Protein AF-A0A1E8Q8T9-F1 (afdb_monomer)

Structure (mmCIF, N/CA/C/O backbone):
data_AF-A0A1E8Q8T9-F1
#
_entry.id   AF-A0A1E8Q8T9-F1
#
loop_
_atom_site.group_PDB
_atom_site.id
_atom_site.type_symbol
_atom_site.label_atom_id
_atom_site.label_alt_id
_atom_site.label_comp_id
_atom_site.label_asym_id
_atom_site.label_entity_id
_atom_site.label_seq_id
_atom_site.pdbx_PDB_ins_code
_atom_site.Cartn_x
_atom_site.Cartn_y
_atom_site.Cartn_z
_atom_site.occupancy
_atom_site.B_iso_or_equiv
_atom_site.auth_seq_id
_atom_site.auth_comp_id
_atom_site.auth_asym_id
_atom_site.auth_atom_id
_atom_site.pdbx_PDB_model_num
ATOM 1 N N . MET A 1 1 ? -16.567 0.091 -33.086 1.00 44.53 1 MET A N 1
ATOM 2 C CA . MET A 1 1 ? -15.838 0.682 -31.946 1.00 44.53 1 MET A CA 1
ATOM 3 C C . MET A 1 1 ? -16.347 0.022 -30.675 1.00 44.53 1 MET A C 1
ATOM 5 O O . MET A 1 1 ? -17.500 0.241 -30.330 1.00 44.53 1 MET A O 1
ATOM 9 N N . SER A 1 2 ? -15.552 -0.842 -30.042 1.00 48.91 2 SER A N 1
ATOM 10 C CA . SER A 1 2 ? -15.934 -1.481 -28.777 1.00 48.91 2 SER A CA 1
ATOM 11 C C . SER A 1 2 ? -15.893 -0.443 -27.662 1.00 48.91 2 SER A C 1
ATOM 13 O O . SER A 1 2 ? -14.847 0.153 -27.411 1.00 48.91 2 SER A O 1
ATOM 15 N N . ALA A 1 3 ? -17.041 -0.194 -27.036 1.00 52.22 3 ALA A N 1
ATOM 16 C CA . ALA A 1 3 ? -17.123 0.600 -25.825 1.00 52.22 3 ALA A CA 1
ATOM 17 C C . ALA A 1 3 ? -16.344 -0.136 -24.730 1.00 52.22 3 ALA A C 1
ATOM 19 O O . ALA A 1 3 ? -16.735 -1.226 -24.315 1.00 52.22 3 ALA A O 1
ATOM 20 N N . VAL A 1 4 ? -15.225 0.439 -24.291 1.00 53.44 4 VAL A N 1
ATOM 21 C CA . VAL A 1 4 ? -14.617 0.054 -23.020 1.00 53.44 4 VAL A CA 1
ATOM 22 C C . VAL A 1 4 ? -15.622 0.500 -21.970 1.00 53.44 4 VAL A C 1
ATOM 24 O O . VAL A 1 4 ? -15.728 1.688 -21.671 1.00 53.44 4 VAL A O 1
ATOM 27 N N . ALA A 1 5 ? -16.438 -0.437 -21.492 1.00 46.91 5 ALA A N 1
ATOM 28 C CA . ALA A 1 5 ? -17.171 -0.248 -20.261 1.00 46.91 5 ALA A CA 1
ATOM 29 C C . ALA A 1 5 ? -16.108 0.015 -19.191 1.00 46.91 5 ALA A C 1
ATOM 31 O O . ALA A 1 5 ? -15.447 -0.909 -18.725 1.00 46.91 5 ALA A O 1
ATOM 32 N N . LEU A 1 6 ? -15.883 1.289 -18.861 1.00 46.12 6 LEU A N 1
ATOM 33 C CA . LEU A 1 6 ? -15.348 1.642 -17.561 1.00 46.12 6 LEU A CA 1
ATOM 34 C C . LEU A 1 6 ? -16.371 1.076 -16.585 1.00 46.12 6 LEU A C 1
ATOM 36 O O . LEU A 1 6 ? -17.427 1.676 -16.383 1.00 46.12 6 LEU A O 1
ATOM 40 N N . ALA A 1 7 ? -16.110 -0.124 -16.068 1.00 44.31 7 ALA A N 1
ATOM 41 C CA . ALA A 1 7 ? -16.708 -0.528 -14.818 1.00 44.31 7 ALA A CA 1
ATOM 42 C C . ALA A 1 7 ? -16.414 0.640 -13.874 1.00 44.31 7 ALA A C 1
ATOM 44 O O . ALA A 1 7 ? -15.251 0.943 -13.599 1.00 44.31 7 ALA A O 1
ATOM 45 N N . ALA A 1 8 ? -17.454 1.392 -13.498 1.00 45.47 8 ALA A N 1
ATOM 46 C CA . ALA A 1 8 ? -17.361 2.212 -12.305 1.00 45.47 8 ALA A CA 1
ATOM 47 C C . ALA A 1 8 ? -16.795 1.274 -11.238 1.00 45.47 8 ALA A C 1
ATOM 49 O O . ALA A 1 8 ? -17.302 0.147 -11.188 1.00 45.47 8 ALA A O 1
ATOM 50 N N . PRO A 1 9 ? -15.767 1.675 -10.467 1.00 50.59 9 PRO A N 1
ATOM 51 C CA . PRO A 1 9 ? -15.363 0.869 -9.335 1.00 50.59 9 PRO A CA 1
ATOM 52 C C . PRO A 1 9 ? -16.651 0.636 -8.548 1.00 50.59 9 PRO A C 1
ATOM 54 O O . PRO A 1 9 ? -17.309 1.605 -8.144 1.00 50.59 9 PRO A O 1
ATOM 57 N N . ALA A 1 10 ? -17.142 -0.601 -8.560 1.00 50.22 10 ALA A N 1
ATOM 58 C CA . ALA A 1 10 ? -18.423 -0.955 -8.009 1.00 50.22 10 ALA A CA 1
ATOM 59 C C . ALA A 1 10 ? -18.417 -0.434 -6.579 1.00 50.22 1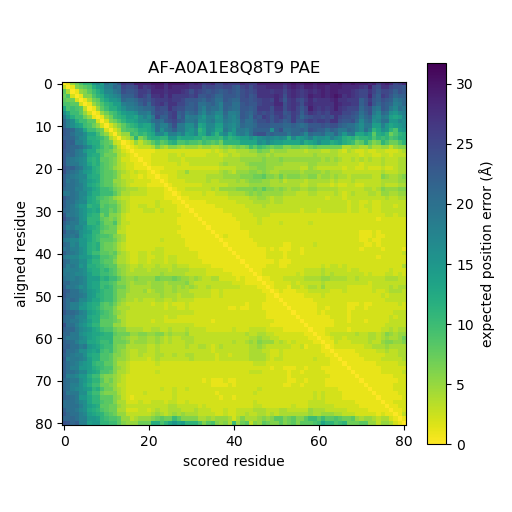0 ALA A C 1
ATOM 61 O O . ALA A 1 10 ? -17.464 -0.651 -5.839 1.00 50.22 10 ALA A O 1
ATOM 62 N N . ALA A 1 11 ? -19.465 0.284 -6.184 1.00 49.06 11 ALA A N 1
ATOM 63 C CA . ALA A 1 11 ? -19.580 0.823 -4.830 1.00 49.06 11 ALA A CA 1
ATOM 64 C C . ALA A 1 11 ? -19.273 -0.242 -3.745 1.00 49.06 11 ALA A C 1
ATOM 66 O O . ALA A 1 11 ? -18.665 0.078 -2.729 1.00 49.06 11 ALA A O 1
ATOM 67 N N . ALA A 1 12 ? -19.526 -1.521 -4.049 1.00 43.97 12 ALA A N 1
ATOM 68 C CA . ALA A 1 12 ? -19.183 -2.681 -3.228 1.00 43.97 12 ALA A CA 1
ATOM 69 C C . ALA A 1 12 ? -17.672 -2.902 -2.970 1.00 43.97 12 ALA A C 1
ATOM 71 O O . ALA A 1 12 ? -17.298 -3.410 -1.920 1.00 43.97 12 ALA A O 1
ATOM 72 N N . GLU A 1 13 ? -16.785 -2.510 -3.885 1.00 55.31 13 GLU 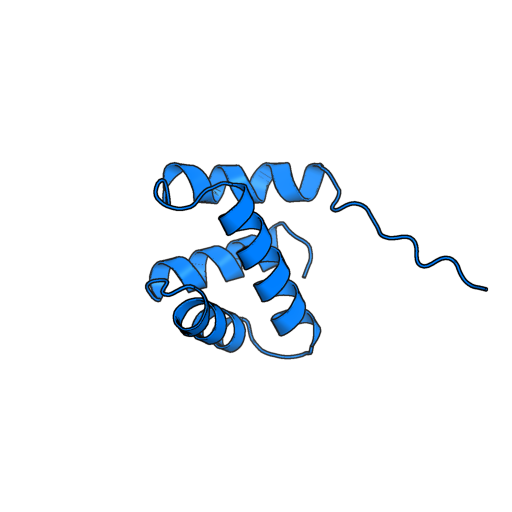A N 1
ATOM 73 C CA . GLU A 1 13 ? -15.319 -2.597 -3.733 1.00 55.31 13 GLU A CA 1
ATOM 74 C C . GLU A 1 13 ? -14.814 -1.597 -2.675 1.00 55.31 13 GLU A C 1
ATOM 76 O O . GLU A 1 13 ? -13.813 -1.800 -1.984 1.00 55.31 13 GLU A O 1
ATOM 81 N N . VAL A 1 14 ? -15.562 -0.501 -2.524 1.00 59.69 14 VAL A N 1
ATOM 82 C CA . VAL A 1 14 ? -15.300 0.589 -1.585 1.00 59.69 14 VAL A CA 1
ATOM 83 C C . VAL A 1 14 ? -15.788 0.263 -0.176 1.00 59.69 14 VAL A C 1
ATOM 85 O O . VAL A 1 14 ? -15.215 0.762 0.800 1.00 59.69 14 VAL A O 1
ATOM 88 N N . GLU A 1 15 ? -16.818 -0.580 -0.078 1.00 66.69 15 GLU A N 1
ATOM 89 C CA . GLU A 1 15 ? -17.543 -0.883 1.157 1.00 66.69 15 GLU A CA 1
ATOM 90 C C . GLU A 1 15 ? -16.684 -1.575 2.217 1.00 66.69 15 GLU A C 1
ATOM 92 O O . GLU A 1 15 ? -16.892 -1.306 3.395 1.00 66.69 15 GLU A O 1
ATOM 97 N N . ASP A 1 16 ? -15.661 -2.344 1.831 1.00 79.75 16 ASP A N 1
ATOM 98 C CA . ASP A 1 16 ? -14.728 -2.956 2.790 1.00 79.75 16 ASP A CA 1
ATOM 99 C C . ASP A 1 16 ? -13.311 -2.367 2.734 1.00 79.75 16 ASP A C 1
ATOM 101 O O . ASP A 1 16 ? -12.614 -2.332 3.750 1.0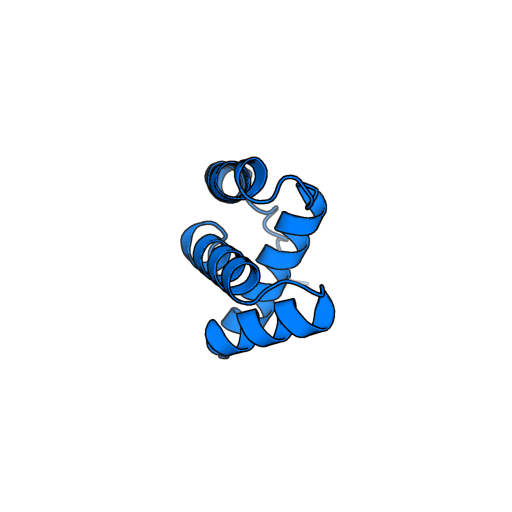0 79.75 16 ASP A O 1
ATOM 105 N N . TYR A 1 17 ? -12.861 -1.840 1.591 1.00 86.06 17 TYR A N 1
ATOM 106 C CA . TYR A 1 17 ? -11.498 -1.315 1.465 1.00 86.06 17 TYR A CA 1
ATOM 107 C C . TYR A 1 17 ? -11.248 -0.097 2.371 1.00 86.06 17 TYR A C 1
ATOM 109 O O . TYR A 1 17 ? -10.306 -0.064 3.169 1.00 86.06 17 TYR A O 1
ATOM 117 N N . LEU A 1 18 ? -12.107 0.920 2.276 1.00 87.12 18 LEU A N 1
ATOM 118 C CA . LEU A 1 18 ? -11.927 2.167 3.017 1.00 87.12 18 LEU A CA 1
ATOM 119 C C . LEU A 1 18 ? -12.182 2.033 4.523 1.00 87.12 18 LEU A C 1
ATOM 121 O O . LEU A 1 18 ? -11.396 2.604 5.288 1.00 87.12 18 LEU A O 1
ATOM 125 N N . PRO A 1 19 ? -13.224 1.316 4.986 1.00 87.38 19 PRO A N 1
ATOM 126 C CA . PRO A 1 19 ? -13.463 1.142 6.417 1.00 87.38 19 PRO A CA 1
ATOM 127 C C . PRO A 1 19 ? -12.357 0.372 7.141 1.00 87.38 19 PRO A C 1
ATOM 129 O O . PRO A 1 19 ? -12.126 0.627 8.320 1.00 87.38 19 PRO A O 1
ATOM 132 N N . ASN A 1 20 ? -11.620 -0.505 6.450 1.00 85.81 20 ASN A N 1
ATOM 133 C CA . ASN A 1 20 ? -10.483 -1.224 7.032 1.00 85.81 20 ASN A CA 1
ATOM 134 C C . ASN A 1 20 ? -9.211 -0.365 7.180 1.00 85.81 20 ASN A C 1
ATOM 136 O O . ASN A 1 20 ? -8.341 -0.692 7.996 1.00 85.81 20 ASN A O 1
ATOM 140 N N . LEU A 1 21 ? -9.096 0.726 6.411 1.00 87.88 21 LEU A N 1
ATOM 141 C CA . LEU A 1 21 ? -7.880 1.543 6.308 1.00 87.88 21 LEU A CA 1
ATOM 142 C C . LEU A 1 21 ? -8.013 2.931 6.951 1.00 87.88 21 LEU A C 1
ATOM 144 O O . LEU A 1 21 ? -7.113 3.342 7.680 1.00 87.88 21 LEU A O 1
ATOM 148 N N . GLN A 1 22 ? -9.127 3.644 6.752 1.00 85.88 22 GLN A N 1
ATOM 149 C CA . GLN A 1 22 ? -9.335 4.992 7.310 1.00 85.88 22 GLN A CA 1
ATOM 150 C C . GLN A 1 22 ? -9.161 5.102 8.836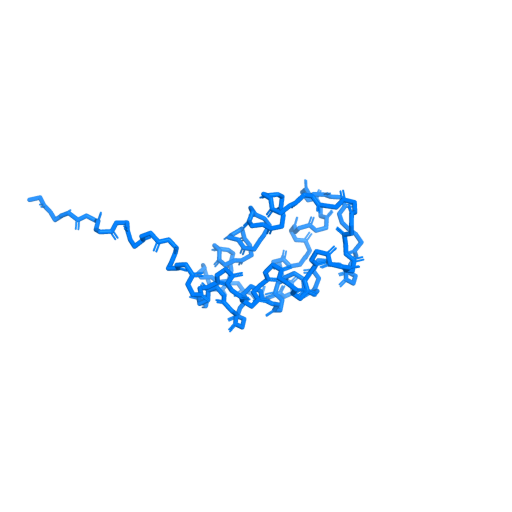 1.00 85.88 22 GLN A C 1
ATOM 152 O O . GLN A 1 22 ? -8.510 6.053 9.269 1.00 85.88 22 GLN A O 1
ATOM 157 N N . PRO A 1 23 ? -9.675 4.179 9.677 1.00 87.19 23 PRO A N 1
ATOM 158 C CA . PRO A 1 23 ? -9.486 4.297 11.123 1.00 87.19 23 PRO A CA 1
ATOM 159 C C . PRO A 1 23 ? -8.036 4.040 11.563 1.00 87.19 23 PRO A C 1
ATOM 161 O O . PRO A 1 23 ? -7.641 4.500 12.631 1.00 87.19 23 PRO A O 1
ATOM 164 N N . LYS A 1 24 ? -7.234 3.326 10.761 1.00 88.81 24 LYS A N 1
ATOM 165 C CA . LYS A 1 24 ? -5.815 3.051 11.049 1.00 88.81 24 LYS A CA 1
ATOM 166 C C . LYS A 1 24 ? -4.895 4.153 10.529 1.00 88.81 24 LYS A C 1
ATOM 168 O O . LYS A 1 24 ? -3.908 4.495 11.172 1.00 88.81 24 LYS A O 1
ATOM 173 N N . TYR A 1 25 ? -5.227 4.705 9.366 1.00 90.69 25 TYR A N 1
ATOM 174 C CA . TYR A 1 25 ? -4.401 5.649 8.622 1.00 90.69 25 TYR A CA 1
ATOM 175 C C . TYR A 1 25 ? -5.109 6.994 8.490 1.00 90.69 25 TYR A C 1
ATOM 177 O O . TYR A 1 25 ? -5.297 7.506 7.394 1.00 90.69 25 TYR A O 1
ATOM 185 N N . VAL A 1 26 ? -5.486 7.581 9.629 1.00 87.88 26 VAL A N 1
ATOM 186 C CA . VAL A 1 26 ? -6.239 8.850 9.718 1.00 87.88 26 VAL A CA 1
ATOM 187 C C . VAL A 1 26 ? -5.547 10.048 9.056 1.00 87.88 26 VAL A C 1
ATOM 189 O O . VAL A 1 26 ? -6.192 11.050 8.760 1.00 87.88 26 VAL A O 1
ATOM 192 N N . TYR A 1 27 ? -4.235 9.958 8.823 1.00 88.62 27 TYR A N 1
ATOM 193 C CA . TYR A 1 27 ? -3.455 10.965 8.101 1.00 88.62 27 TYR A CA 1
ATOM 194 C C . TYR A 1 27 ? -3.599 10.859 6.571 1.00 88.62 27 TYR A C 1
ATOM 196 O O . TYR A 1 2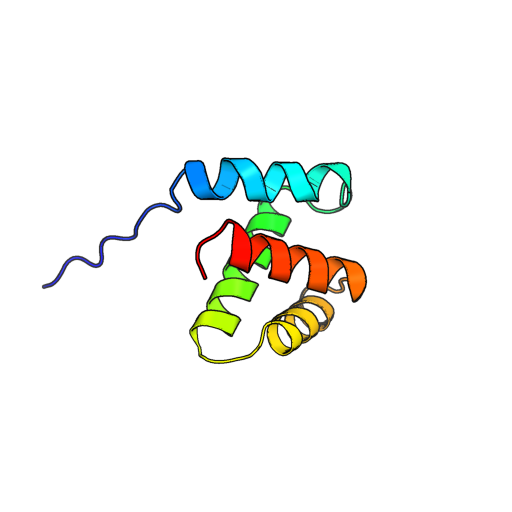7 ? -3.178 11.767 5.857 1.00 88.62 27 TYR A O 1
ATOM 204 N N . LEU A 1 28 ? -4.181 9.768 6.061 1.00 88.94 28 LEU A N 1
ATOM 205 C CA . LEU A 1 28 ? -4.510 9.575 4.653 1.00 88.94 28 LEU A CA 1
ATOM 206 C C . LEU A 1 28 ? -5.999 9.837 4.441 1.00 88.94 28 LEU A C 1
ATOM 208 O O . LEU A 1 28 ? -6.860 9.233 5.078 1.00 88.94 28 LEU A O 1
ATOM 212 N N . SER A 1 29 ? -6.313 10.718 3.496 1.00 90.44 29 SER A N 1
ATOM 213 C CA . SER A 1 29 ? -7.696 10.917 3.065 1.00 90.44 29 SER A CA 1
ATOM 214 C C . SER A 1 29 ? -8.238 9.673 2.357 1.00 90.44 29 SER A C 1
ATOM 216 O O . SER A 1 29 ? -7.492 8.914 1.732 1.00 90.44 29 SER A O 1
ATOM 218 N N . SER A 1 30 ? -9.560 9.499 2.370 1.00 87.62 30 SER A N 1
ATOM 219 C CA . SER A 1 30 ? -10.232 8.405 1.659 1.00 87.62 30 SER A CA 1
ATOM 220 C C . SER A 1 30 ? -9.867 8.389 0.166 1.00 87.62 30 SER A C 1
ATOM 222 O O . SER A 1 30 ? -9.656 7.332 -0.421 1.00 87.62 30 SER A O 1
ATOM 224 N N . GLN A 1 31 ? -9.700 9.567 -0.443 1.00 87.62 31 GLN A N 1
ATOM 225 C CA . GLN A 1 31 ? -9.276 9.690 -1.838 1.00 87.62 31 GLN A CA 1
ATOM 226 C C . GLN A 1 31 ? -7.813 9.268 -2.052 1.00 87.62 31 GLN A C 1
ATOM 228 O O . GLN A 1 31 ? -7.504 8.629 -3.056 1.00 87.62 31 GLN A O 1
ATOM 233 N N . GLN A 1 32 ? -6.907 9.593 -1.120 1.00 90.38 32 GLN A N 1
ATOM 234 C CA . GLN A 1 32 ? -5.527 9.101 -1.178 1.00 90.38 32 GLN A CA 1
ATOM 235 C C . GLN A 1 32 ? -5.486 7.582 -1.056 1.00 90.38 32 GLN A C 1
ATOM 237 O O . GLN A 1 32 ? -4.845 6.946 -1.883 1.00 90.38 32 GLN A O 1
ATOM 242 N N . LEU A 1 33 ? -6.205 7.002 -0.091 1.00 91.00 33 LEU A N 1
ATOM 243 C CA . LEU A 1 33 ? -6.292 5.549 0.063 1.00 91.00 33 LEU A CA 1
ATOM 244 C C . LEU A 1 33 ? -6.775 4.889 -1.233 1.00 91.00 33 LEU A C 1
ATOM 246 O O . LEU A 1 33 ? -6.119 3.978 -1.722 1.00 91.00 33 LEU A O 1
ATOM 250 N N . MET A 1 34 ? -7.835 5.407 -1.858 1.00 90.44 34 MET A N 1
ATOM 251 C CA . MET A 1 34 ? -8.319 4.871 -3.135 1.00 90.44 34 MET A CA 1
ATOM 252 C C . MET A 1 34 ? -7.306 4.962 -4.269 1.00 90.44 34 MET A C 1
ATOM 254 O O . MET A 1 34 ? -7.096 3.988 -4.990 1.00 90.44 34 MET A O 1
ATOM 258 N N . ASN A 1 35 ? -6.631 6.101 -4.412 1.00 92.19 35 ASN A N 1
ATOM 259 C CA . ASN A 1 35 ? -5.588 6.242 -5.424 1.00 92.19 35 ASN A CA 1
ATOM 260 C C . ASN A 1 35 ? -4.442 5.246 -5.201 1.00 92.19 35 ASN A C 1
ATOM 262 O O . ASN A 1 35 ? -3.936 4.672 -6.165 1.00 92.19 35 ASN A O 1
ATOM 266 N N . LEU A 1 36 ? -4.049 5.015 -3.947 1.00 93.31 36 LEU A N 1
ATOM 267 C CA . LEU A 1 36 ? -3.006 4.052 -3.595 1.00 93.31 36 LEU A CA 1
ATOM 268 C C . LEU A 1 36 ? -3.459 2.610 -3.869 1.00 93.31 36 LEU A C 1
ATOM 270 O O . LEU A 1 36 ? -2.691 1.833 -4.435 1.00 93.31 36 LEU A O 1
ATOM 274 N N . GLY A 1 37 ? -4.709 2.269 -3.546 1.00 92.25 37 GLY A N 1
ATOM 275 C CA . GLY A 1 37 ? -5.303 0.964 -3.836 1.00 92.25 37 GLY A CA 1
ATOM 276 C C . GLY A 1 37 ? -5.390 0.667 -5.334 1.00 92.25 37 GLY A C 1
ATOM 277 O O . GLY A 1 37 ? -4.912 -0.372 -5.786 1.00 92.25 37 GLY A O 1
ATOM 278 N N . HIS A 1 38 ? -5.890 1.610 -6.135 1.00 92.44 38 HIS A N 1
ATOM 2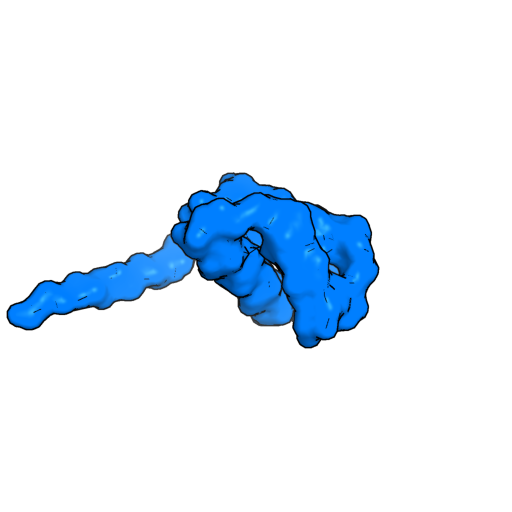79 C CA . HIS A 1 38 ? -5.917 1.466 -7.595 1.00 92.44 38 HIS A CA 1
ATOM 280 C C . HIS A 1 38 ? -4.513 1.356 -8.191 1.00 92.44 38 HIS A C 1
ATOM 282 O O . HIS A 1 38 ? -4.291 0.584 -9.125 1.00 92.44 38 HIS A O 1
ATOM 288 N N . ARG A 1 39 ? -3.538 2.095 -7.647 1.00 93.00 39 ARG A N 1
ATOM 289 C CA . ARG A 1 39 ? -2.151 1.993 -8.105 1.00 93.00 39 ARG A CA 1
ATOM 290 C C . ARG A 1 39 ? -1.551 0.628 -7.780 1.00 93.00 39 ARG A C 1
ATOM 292 O O . ARG A 1 39 ? -0.881 0.056 -8.637 1.00 93.00 39 ARG A O 1
ATOM 299 N N . ALA A 1 40 ? -1.836 0.087 -6.596 1.00 93.25 40 ALA A N 1
ATOM 300 C CA . ALA A 1 40 ? -1.461 -1.275 -6.241 1.00 93.25 40 ALA A CA 1
ATOM 301 C C . ALA A 1 40 ? -2.064 -2.293 -7.220 1.00 93.25 40 ALA A C 1
ATOM 303 O O . ALA A 1 40 ? -1.325 -3.123 -7.747 1.00 93.25 40 ALA A O 1
ATOM 304 N N . CYS A 1 41 ? -3.359 -2.180 -7.538 1.00 92.31 41 CYS A N 1
ATOM 305 C CA . CYS A 1 41 ? -3.999 -3.052 -8.523 1.00 92.31 41 CYS A CA 1
ATOM 306 C C . CYS A 1 41 ? -3.385 -2.936 -9.917 1.00 92.31 41 CYS A C 1
ATOM 308 O O . CYS A 1 41 ? -3.172 -3.951 -10.566 1.00 92.31 41 CYS A O 1
ATOM 310 N N . ALA A 1 42 ? -3.051 -1.730 -10.378 1.00 92.75 42 ALA A N 1
ATOM 311 C CA . ALA A 1 42 ? -2.411 -1.550 -11.680 1.00 92.75 42 ALA A CA 1
ATOM 312 C C . ALA A 1 42 ? -1.044 -2.257 -11.755 1.00 92.75 42 ALA A C 1
ATOM 314 O O . ALA A 1 42 ? -0.711 -2.868 -12.769 1.00 92.75 42 ALA A O 1
ATOM 315 N N . ILE A 1 43 ? -0.266 -2.205 -10.669 1.00 93.69 43 ILE A N 1
ATOM 316 C CA . ILE A 1 43 ? 1.028 -2.890 -10.569 1.00 93.69 43 ILE A CA 1
ATOM 317 C C . ILE A 1 43 ? 0.823 -4.407 -10.542 1.00 93.69 43 ILE A C 1
ATOM 319 O O . ILE A 1 43 ? 1.430 -5.121 -11.340 1.00 93.69 43 ILE A O 1
ATOM 323 N N . VAL A 1 44 ? -0.062 -4.907 -9.680 1.00 92.19 44 VAL A N 1
ATOM 324 C CA . VAL A 1 44 ? -0.346 -6.347 -9.572 1.00 92.19 44 VAL A CA 1
ATOM 325 C C . VAL A 1 44 ? -0.914 -6.906 -10.880 1.00 92.19 44 VAL A C 1
ATOM 327 O O . VAL A 1 44 ? -0.422 -7.911 -11.389 1.00 92.19 44 VAL A O 1
ATOM 330 N N . GLY A 1 45 ? -1.862 -6.202 -11.498 1.00 90.81 45 GLY A N 1
ATOM 331 C CA . GLY A 1 45 ? -2.472 -6.569 -12.777 1.00 90.81 45 GLY A CA 1
ATOM 332 C C . GLY A 1 45 ? -1.497 -6.564 -13.959 1.00 90.81 45 GLY A C 1
ATOM 333 O O . GLY A 1 45 ? -1.762 -7.206 -14.971 1.00 90.81 45 GLY A O 1
ATOM 334 N N . SER A 1 46 ? -0.336 -5.911 -13.832 1.00 91.69 46 SER A N 1
ATOM 335 C CA . SER A 1 46 ? 0.751 -6.000 -14.820 1.00 91.69 46 SER A CA 1
ATOM 336 C C . SER A 1 46 ? 1.607 -7.275 -14.691 1.00 91.69 46 SER A C 1
ATOM 338 O O . SER A 1 46 ? 2.565 -7.456 -15.441 1.00 91.69 46 SER A O 1
ATOM 340 N N . GLY A 1 47 ? 1.269 -8.169 -13.753 1.00 91.69 47 GLY A N 1
ATOM 341 C CA . GLY A 1 47 ? 2.001 -9.406 -13.467 1.00 91.69 47 GLY A CA 1
ATOM 342 C C . GLY A 1 47 ? 3.095 -9.254 -12.406 1.00 91.69 47 GLY A C 1
ATOM 343 O O . GLY A 1 47 ? 3.875 -10.184 -12.192 1.00 91.69 47 GLY A O 1
ATOM 344 N N . GLN A 1 48 ? 3.182 -8.099 -11.740 1.00 94.12 48 GLN A N 1
ATOM 345 C CA . GLN A 1 48 ? 4.125 -7.878 -10.642 1.00 94.12 48 GLN A CA 1
ATOM 346 C C . GLN A 1 48 ? 3.552 -8.371 -9.306 1.00 94.12 48 GLN A C 1
ATOM 348 O O . GLN A 1 48 ? 2.344 -8.492 -9.121 1.00 94.12 48 GLN A O 1
ATOM 353 N N . SER A 1 49 ? 4.425 -8.665 -8.341 1.00 91.69 49 SER A N 1
ATOM 354 C CA . SER A 1 49 ? 3.987 -9.130 -7.022 1.00 91.69 49 SER A CA 1
ATOM 355 C C . SER A 1 49 ? 3.490 -7.978 -6.143 1.00 91.69 49 SER A C 1
ATOM 357 O O . SER A 1 49 ? 3.922 -6.832 -6.282 1.00 91.69 49 SER A O 1
ATOM 359 N N . GLY A 1 50 ? 2.653 -8.298 -5.151 1.00 88.75 50 GLY A N 1
ATOM 360 C CA . GLY A 1 50 ? 2.213 -7.322 -4.149 1.00 88.75 50 GLY A CA 1
ATOM 361 C C . GLY A 1 50 ? 3.370 -6.673 -3.373 1.00 88.75 50 GLY A C 1
ATOM 362 O O . GLY A 1 50 ? 3.283 -5.509 -2.999 1.00 88.75 50 GLY A O 1
ATOM 363 N N . ALA A 1 51 ? 4.499 -7.371 -3.204 1.00 91.44 51 ALA A N 1
ATOM 364 C CA . ALA A 1 51 ? 5.699 -6.787 -2.600 1.00 91.44 51 ALA A CA 1
ATOM 365 C C . ALA A 1 51 ? 6.297 -5.664 -3.465 1.00 91.44 51 ALA A C 1
ATOM 367 O O . ALA A 1 51 ? 6.728 -4.642 -2.938 1.00 91.44 51 ALA A O 1
ATOM 368 N N . VAL A 1 52 ? 6.286 -5.820 -4.793 1.00 93.88 52 VAL A N 1
ATOM 369 C CA . VAL A 1 52 ? 6.723 -4.759 -5.712 1.00 93.88 52 VAL A CA 1
ATOM 370 C C . VAL A 1 52 ? 5.761 -3.573 -5.664 1.00 93.88 52 VAL A C 1
ATOM 372 O O . VAL A 1 52 ? 6.214 -2.430 -5.634 1.00 93.88 52 VAL A O 1
ATOM 375 N N . ALA A 1 53 ? 4.452 -3.832 -5.587 1.00 94.00 53 ALA A N 1
ATOM 376 C CA . ALA A 1 53 ? 3.458 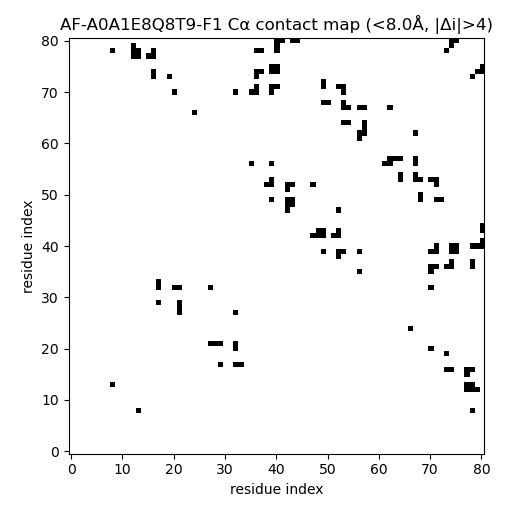-2.780 -5.399 1.00 94.00 53 ALA A CA 1
ATOM 377 C C . ALA A 1 53 ? 3.684 -2.006 -4.090 1.00 94.00 53 ALA A C 1
ATOM 379 O O . ALA A 1 53 ? 3.678 -0.780 -4.110 1.00 94.00 53 ALA A O 1
ATOM 380 N N . ALA A 1 54 ? 3.968 -2.693 -2.979 1.00 94.00 54 ALA A N 1
ATOM 381 C CA . ALA A 1 54 ? 4.235 -2.049 -1.693 1.00 94.00 54 ALA A CA 1
ATOM 382 C C . ALA A 1 54 ? 5.472 -1.140 -1.763 1.00 94.00 54 ALA A C 1
ATOM 384 O O . ALA A 1 54 ? 5.378 0.038 -1.431 1.00 94.00 54 ALA A O 1
ATOM 385 N N . ILE A 1 55 ? 6.587 -1.634 -2.318 1.00 95.69 55 ILE A N 1
ATOM 386 C CA . ILE A 1 55 ? 7.815 -0.841 -2.511 1.00 95.69 55 ILE A CA 1
ATOM 387 C C . ILE A 1 55 ? 7.554 0.394 -3.388 1.00 95.69 55 ILE A C 1
ATOM 389 O O . ILE A 1 55 ? 8.122 1.461 -3.147 1.00 95.69 55 ILE A O 1
ATOM 393 N N . ALA A 1 56 ? 6.709 0.273 -4.415 1.00 94.25 56 ALA A N 1
ATOM 394 C CA . ALA A 1 56 ? 6.330 1.413 -5.242 1.00 94.25 56 ALA A CA 1
ATOM 395 C C . ALA A 1 56 ? 5.538 2.453 -4.436 1.00 94.25 56 ALA A C 1
ATOM 397 O O . ALA A 1 56 ? 5.865 3.634 -4.500 1.00 94.25 56 ALA A O 1
ATOM 398 N N . LEU A 1 57 ? 4.558 2.032 -3.628 1.00 94.25 57 LEU A N 1
ATOM 399 C CA . LEU A 1 57 ? 3.788 2.947 -2.778 1.00 94.25 57 LEU A CA 1
ATOM 400 C C . LEU A 1 57 ? 4.651 3.619 -1.700 1.00 94.25 57 LEU A C 1
ATOM 402 O O . LEU A 1 57 ? 4.493 4.814 -1.461 1.00 94.25 57 LEU A O 1
ATOM 406 N N . GLU A 1 58 ? 5.586 2.890 -1.085 1.00 94.00 58 GLU A N 1
ATOM 407 C CA . GLU A 1 58 ? 6.562 3.458 -0.143 1.00 94.00 58 GLU A CA 1
ATOM 408 C C . GLU A 1 58 ? 7.334 4.614 -0.791 1.00 94.00 58 GLU A C 1
ATOM 410 O O . GLU A 1 58 ? 7.422 5.708 -0.236 1.00 94.00 58 GLU A O 1
ATOM 415 N N . ARG A 1 59 ? 7.856 4.391 -2.004 1.00 93.44 59 ARG A N 1
ATOM 416 C CA . ARG A 1 59 ? 8.677 5.373 -2.725 1.00 93.44 59 ARG A CA 1
ATOM 417 C C . ARG A 1 59 ? 7.876 6.544 -3.280 1.00 93.44 59 ARG A C 1
ATOM 419 O O . ARG A 1 59 ? 8.350 7.673 -3.235 1.00 93.44 59 ARG A O 1
ATOM 426 N N . GLU A 1 60 ? 6.705 6.278 -3.847 1.00 89.44 60 GLU A N 1
ATOM 427 C CA . GLU A 1 60 ? 5.912 7.287 -4.555 1.00 89.44 60 GLU A CA 1
ATOM 428 C C . GLU A 1 60 ? 5.063 8.140 -3.614 1.00 89.44 60 GLU A C 1
ATOM 430 O O . GLU A 1 60 ? 4.876 9.328 -3.865 1.00 89.44 60 GLU A O 1
ATOM 435 N N . ALA A 1 61 ? 4.549 7.543 -2.538 1.00 87.25 61 ALA A N 1
ATOM 436 C CA . ALA A 1 61 ? 3.655 8.207 -1.597 1.00 87.25 61 ALA A CA 1
ATOM 437 C C . ALA A 1 61 ? 4.297 8.475 -0.227 1.00 87.25 61 ALA A C 1
ATOM 439 O O . ALA A 1 61 ? 3.638 9.036 0.646 1.00 87.25 61 ALA A O 1
ATOM 440 N N . GLY A 1 62 ? 5.569 8.102 -0.034 1.00 90.75 62 GLY A N 1
ATOM 441 C CA . GLY A 1 62 ? 6.288 8.313 1.224 1.00 90.75 62 GLY A CA 1
ATOM 442 C C . GLY A 1 62 ? 5.696 7.518 2.387 1.00 90.75 62 GLY A C 1
ATOM 443 O O . GLY A 1 62 ? 5.748 7.968 3.530 1.00 90.75 62 GLY A O 1
ATOM 444 N N . LEU A 1 63 ? 5.069 6.378 2.093 1.00 90.38 63 LEU A N 1
ATOM 445 C CA . LEU A 1 63 ? 4.431 5.538 3.099 1.00 90.38 63 LEU A CA 1
ATOM 446 C C . LEU A 1 63 ? 5.464 4.687 3.823 1.00 90.38 63 LEU A C 1
ATOM 448 O O . LEU A 1 63 ? 6.429 4.207 3.232 1.00 90.38 63 LEU A O 1
ATOM 452 N N . GLU A 1 64 ? 5.208 4.431 5.099 1.00 91.94 64 GLU A N 1
ATOM 453 C CA . GLU A 1 64 ? 5.944 3.408 5.825 1.00 91.94 64 GLU A CA 1
ATOM 454 C C . GLU A 1 64 ? 5.610 2.025 5.250 1.00 91.94 64 GLU A C 1
ATOM 456 O O . GLU A 1 64 ? 4.457 1.743 4.911 1.00 91.94 64 GLU A O 1
ATOM 461 N N . ALA A 1 65 ? 6.602 1.135 5.199 1.00 90.19 65 ALA A N 1
ATOM 462 C CA . ALA A 1 65 ? 6.436 -0.234 4.711 1.00 90.19 65 ALA A CA 1
ATOM 463 C C . ALA A 1 65 ? 5.178 -0.957 5.246 1.00 90.19 65 ALA A C 1
ATOM 465 O O . ALA A 1 65 ? 4.391 -1.445 4.433 1.00 90.19 65 ALA A O 1
ATOM 466 N N . PRO A 1 66 ? 4.891 -1.001 6.568 1.00 90.44 66 PRO A N 1
ATOM 467 C CA . PRO A 1 66 ? 3.689 -1.681 7.062 1.00 90.44 66 PRO A CA 1
ATOM 468 C C . PRO A 1 66 ? 2.382 -1.088 6.514 1.00 90.44 66 PRO A C 1
ATOM 470 O O . PRO A 1 66 ? 1.423 -1.827 6.304 1.00 90.44 66 PRO A O 1
ATOM 473 N N . VAL A 1 67 ? 2.345 0.219 6.244 1.00 92.50 67 VAL A N 1
ATOM 474 C CA . VAL A 1 67 ? 1.181 0.909 5.671 1.00 92.50 67 VAL A CA 1
ATOM 475 C C . VAL A 1 67 ? 0.997 0.504 4.213 1.00 92.50 67 VAL A C 1
ATOM 477 O O . VAL A 1 67 ? -0.103 0.140 3.800 1.00 92.50 67 VAL A O 1
ATOM 480 N N . ALA A 1 68 ? 2.080 0.533 3.433 1.00 93.81 68 ALA A N 1
ATOM 481 C CA . ALA A 1 68 ? 2.055 0.165 2.024 1.00 93.81 68 ALA A CA 1
ATOM 482 C C . ALA A 1 68 ? 1.613 -1.293 1.827 1.00 93.81 68 ALA A C 1
ATOM 484 O O . ALA A 1 68 ? 0.764 -1.572 0.981 1.00 93.81 68 ALA A O 1
ATOM 485 N N . PHE A 1 69 ? 2.124 -2.216 2.648 1.00 93.12 69 PHE A N 1
ATOM 486 C CA . PHE A 1 69 ? 1.707 -3.617 2.613 1.00 93.12 69 PHE A CA 1
ATOM 487 C C . PHE A 1 69 ? 0.235 -3.813 2.996 1.00 93.12 69 PHE A C 1
ATOM 489 O O . PHE A 1 69 ? -0.448 -4.589 2.322 1.00 93.12 69 PHE A O 1
ATOM 496 N N . ASP A 1 70 ? -0.279 -3.126 4.026 1.00 93.38 70 ASP A N 1
ATOM 497 C CA . ASP A 1 70 ? -1.700 -3.242 4.399 1.00 93.38 70 ASP A CA 1
ATOM 498 C C . ASP A 1 70 ? -2.593 -2.702 3.271 1.00 93.38 70 ASP A C 1
ATOM 500 O O . ASP A 1 70 ? -3.563 -3.351 2.885 1.00 93.38 70 ASP A O 1
ATOM 504 N N . ILE A 1 71 ? -2.221 -1.578 2.650 1.00 92.50 71 ILE A N 1
ATOM 505 C CA . ILE A 1 71 ? -2.933 -1.013 1.496 1.00 92.50 71 ILE A CA 1
ATOM 506 C C . ILE A 1 71 ? -2.975 -1.988 0.320 1.00 92.50 71 ILE A C 1
ATOM 508 O O . ILE A 1 71 ? -4.054 -2.232 -0.215 1.00 92.50 71 ILE A O 1
ATOM 512 N N . VAL A 1 72 ? -1.834 -2.559 -0.079 1.00 93.75 72 VAL A N 1
ATOM 513 C CA . VAL A 1 72 ? -1.774 -3.510 -1.202 1.00 93.75 72 VAL A CA 1
ATOM 514 C C . VAL A 1 72 ? -2.593 -4.757 -0.894 1.00 93.75 72 VAL A C 1
ATOM 516 O O . VAL A 1 72 ? -3.355 -5.215 -1.741 1.00 93.75 72 VAL A O 1
ATOM 519 N N . LYS A 1 73 ? -2.477 -5.296 0.323 1.00 92.00 73 LYS A N 1
ATOM 520 C CA . LYS A 1 73 ? -3.244 -6.468 0.750 1.00 92.00 73 LYS A CA 1
ATOM 521 C C . LYS A 1 73 ? -4.747 -6.201 0.677 1.00 92.00 73 LYS A C 1
ATOM 523 O O . LYS A 1 73 ? -5.469 -7.002 0.096 1.00 92.00 73 LYS A O 1
ATOM 528 N N . ASN A 1 74 ? -5.215 -5.089 1.244 1.00 91.44 74 ASN A N 1
ATOM 529 C CA . ASN A 1 74 ? -6.633 -4.731 1.202 1.00 91.44 74 ASN A CA 1
ATOM 530 C C . ASN A 1 74 ? -7.087 -4.429 -0.234 1.00 91.44 74 ASN A C 1
ATOM 532 O O . ASN A 1 74 ? -8.205 -4.778 -0.592 1.00 91.44 74 ASN A O 1
ATOM 536 N N . ALA A 1 75 ? -6.229 -3.845 -1.075 1.00 90.56 75 ALA A N 1
ATOM 537 C CA . ALA A 1 75 ? -6.544 -3.595 -2.478 1.00 90.56 75 ALA A CA 1
ATOM 538 C C . ALA A 1 75 ? -6.774 -4.905 -3.242 1.00 90.56 75 ALA A C 1
ATOM 540 O O . ALA A 1 75 ? -7.801 -5.064 -3.886 1.00 90.56 75 ALA A O 1
ATOM 541 N N . VAL A 1 76 ? -5.875 -5.881 -3.103 1.00 88.25 76 VAL A N 1
ATOM 542 C CA . VAL A 1 76 ? -6.027 -7.196 -3.747 1.00 88.25 76 VAL A CA 1
ATOM 543 C C . VAL A 1 76 ? -7.256 -7.947 -3.224 1.00 88.25 76 VAL A C 1
ATOM 545 O O . VAL A 1 76 ? -7.945 -8.608 -3.990 1.00 88.25 76 VAL A O 1
ATOM 548 N N . LEU A 1 77 ? -7.568 -7.836 -1.930 1.00 88.00 77 LEU A N 1
ATOM 549 C CA . LEU A 1 77 ? -8.705 -8.547 -1.334 1.00 88.00 77 LEU A CA 1
ATOM 550 C C . LEU 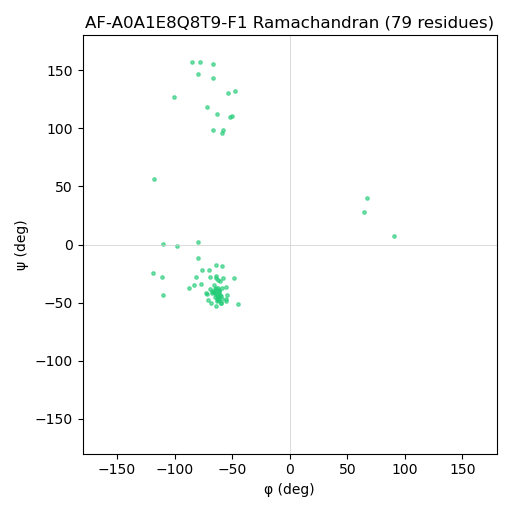A 1 77 ? -10.069 -7.917 -1.649 1.00 88.00 77 LEU A C 1
ATOM 552 O O . LEU A 1 77 ? -11.048 -8.652 -1.752 1.00 88.00 77 LEU A O 1
ATOM 556 N N . HIS A 1 78 ? -10.144 -6.588 -1.762 1.00 87.38 78 HIS A N 1
ATOM 557 C CA . HIS A 1 78 ? -11.419 -5.860 -1.804 1.00 87.38 78 HIS A CA 1
ATOM 558 C C . HIS A 1 78 ? -11.651 -5.067 -3.096 1.00 87.38 78 HIS A C 1
ATOM 560 O O . HIS A 1 78 ? -12.802 -4.842 -3.451 1.00 87.38 78 HIS A O 1
ATOM 566 N N . LEU A 1 79 ? -10.596 -4.673 -3.822 1.00 82.56 79 LEU A N 1
ATOM 567 C CA . LEU A 1 79 ? -10.703 -3.904 -5.074 1.00 82.56 79 LEU A CA 1
ATOM 568 C C . LEU A 1 79 ? -10.618 -4.776 -6.337 1.00 82.56 79 LEU A C 1
ATOM 570 O O . LEU A 1 79 ? -10.708 -4.252 -7.442 1.00 82.56 79 LEU A O 1
ATOM 574 N N . GLY A 1 80 ? -10.444 -6.094 -6.194 1.00 77.62 80 GLY A N 1
ATOM 575 C CA . GLY A 1 80 ? -10.477 -7.023 -7.326 1.00 77.62 80 GLY A CA 1
ATOM 576 C C . GLY A 1 80 ? -9.317 -6.853 -8.309 1.00 77.62 80 GL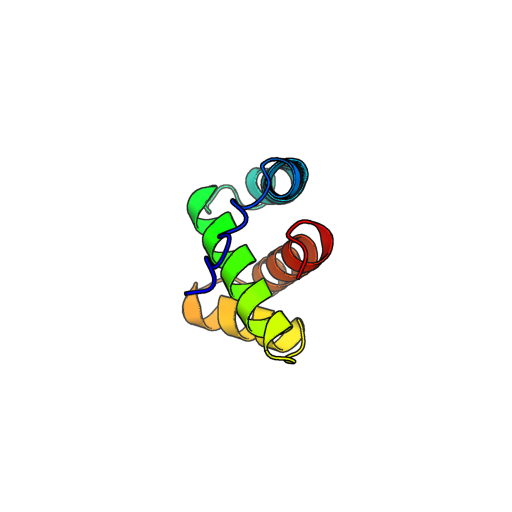Y A C 1
ATOM 577 O O . GLY A 1 80 ? -9.528 -6.942 -9.521 1.00 77.62 80 GLY A O 1
ATOM 578 N N . CYS A 1 81 ? -8.108 -6.611 -7.790 1.00 80.38 81 CYS A N 1
ATOM 579 C CA . CYS A 1 81 ? -6.901 -6.968 -8.529 1.00 80.38 81 CYS A CA 1
ATOM 580 C C . CYS A 1 81 ? -6.748 -8.510 -8.581 1.00 80.38 81 CYS A C 1
ATOM 582 O O . CYS A 1 81 ? -6.048 -8.971 -9.501 1.00 80.38 81 CYS A O 1
#

Solvent-accessible surface area (backbone atoms only — not comparable to full-atom values): 4584 Å² total; per-residue (Å²): 132,85,78,78,75,73,71,65,82,53,70,72,32,51,66,56,37,49,72,72,40,44,84,78,39,72,91,47,51,74,66,54,51,49,55,51,24,54,50,23,28,56,40,34,66,71,74,44,52,62,68,58,28,17,55,48,40,22,71,76,69,71,39,55,66,75,57,21,44,51,43,32,52,41,20,48,74,36,60,73,80

Radius of gyration: 12.71 Å; Cα contacts (8 Å, |Δi|>4): 85; chains: 1; bounding box: 28×20×43 Å

Organism: NCBI:txid1552759

Mean predicted aligned error: 7.2 Å

Nearest PDB structures (foldseek):
  8f2r-assembly1_D  TM=5.428E-01  e=7.000E+00  Homo sapiens
  4fcy-assembly1_B  TM=5.553E-01  e=6.276E+00  Muvirus mu
  4fcy-assembly1_A  TM=5.572E-01  e=7.000E+00  Muvirus mu

Sequence (81 aa):
MSAVALAAPAAAEVEDYLPNLQPKYVYLSSQQLMNLGHRACAIVGSGQSGAVAAIALEREAGLEAPVAFDIVKNAVLHLGC

Secondary structure (DSSP, 8-state):
----------HHHHHHHHHHHTTT-TTS-HHHHHHHHHHHHHHHHTT--HHHHHHHHHHHH---HHHHHHHHHHHHHHS--

Foldseek 3Di:
DDPPPPPPQPVQLLPQLQVVQCVPPVVADSVNLVVLLVQLVVCVVVVHDSQVSLVCCCVVVVDDSVSSSSSSVSSVVRSVD

pLDDT: mean 82.91, std 16.0, range [43.97, 95.69]